Protein AF-E7A290-F1 (afdb_monomer_lite)

Radius of gyration: 22.21 Å; chains: 1; bounding box: 74×54×52 Å

Foldseek 3Di:
DDDDDDDDDDDDDDPPPPPPPVPFPPWWAAPVPDPLLVQQAEFEAAEAHGDPPLVDHGQWHPKGWDAQVLSVQLVVCRVVDPQWTWGDHPDSYIYIYRHNDDPVRVVCCCVPGNVNTMDTDGPVPDDDD

Sequence (129 aa):
MKLLTLSLALTTLVAAASTTAAAECDKPVAWDQVANKDATLWAFYSQPQGTDLRTVKPKYHECSVTNPAGKDSVFATFEGNKDFEFQPVQDGVLGANCIDCTPQMLGNYYLVKIDAYIECKMYEDTPIE

pLDDT: mean 81.92, std 19.01, range [36.72, 97.56]

Structure (mmCIF, N/CA/C/O backbone):
data_AF-E7A290-F1
#
_entry.id   AF-E7A290-F1
#
loop_
_atom_site.group_PDB
_atom_site.id
_atom_site.type_symbol
_atom_site.label_atom_id
_atom_site.label_alt_id
_atom_site.label_comp_id
_atom_site.label_asym_id
_atom_site.label_entity_id
_atom_site.label_seq_id
_atom_site.pdbx_PDB_ins_code
_atom_site.Cartn_x
_atom_site.Cartn_y
_atom_site.Cartn_z
_atom_site.occupancy
_atom_site.B_iso_or_equiv
_atom_site.auth_seq_id
_atom_site.auth_comp_id
_atom_site.auth_asym_id
_atom_site.auth_atom_id
_atom_site.pdbx_PDB_model_num
ATOM 1 N N . MET A 1 1 ? -61.601 -30.987 -38.194 1.00 36.72 1 MET A N 1
ATOM 2 C CA . MET A 1 1 ? -60.425 -30.902 -39.087 1.00 36.72 1 MET A CA 1
ATOM 3 C C . MET A 1 1 ? -59.426 -29.931 -38.474 1.00 36.72 1 MET A C 1
ATOM 5 O O . MET A 1 1 ? -59.843 -28.913 -37.945 1.00 36.72 1 MET A O 1
ATOM 9 N N . LYS A 1 2 ? -58.150 -30.330 -38.453 1.00 43.28 2 LYS A N 1
ATOM 10 C CA . LYS A 1 2 ? -56.982 -29.646 -37.867 1.00 43.28 2 LYS A CA 1
ATOM 11 C C . LYS A 1 2 ? -56.641 -28.347 -38.611 1.00 43.28 2 LYS A C 1
ATOM 13 O O . LYS A 1 2 ? -56.680 -28.386 -39.831 1.00 43.28 2 LYS A O 1
ATOM 18 N N . LEU A 1 3 ? -56.207 -27.304 -37.897 1.00 45.88 3 LEU A N 1
ATOM 19 C CA . LEU A 1 3 ? -55.268 -26.247 -38.335 1.00 45.88 3 LEU A CA 1
ATOM 20 C C . LEU A 1 3 ? -54.904 -25.430 -37.075 1.00 45.88 3 LEU A C 1
ATOM 22 O O . LEU A 1 3 ? -55.756 -24.770 -36.499 1.00 45.88 3 LEU A O 1
ATOM 26 N N . LEU A 1 4 ? -53.789 -25.758 -36.421 1.00 48.34 4 LEU A N 1
ATOM 27 C CA . LEU A 1 4 ? -52.436 -25.213 -36.626 1.00 48.34 4 LEU A CA 1
ATOM 28 C C . LEU A 1 4 ? -52.154 -24.028 -35.686 1.00 48.34 4 LEU A C 1
ATOM 30 O O . LEU A 1 4 ? -52.436 -22.870 -35.964 1.00 48.34 4 LEU A O 1
ATOM 34 N N . THR A 1 5 ? -51.589 -24.418 -34.547 1.00 54.09 5 THR A N 1
ATOM 35 C CA . THR A 1 5 ? -50.726 -23.683 -33.621 1.00 54.09 5 THR A CA 1
ATOM 36 C C . THR A 1 5 ? -49.760 -22.756 -34.356 1.00 54.09 5 THR A C 1
ATOM 38 O O . THR A 1 5 ? -49.074 -23.237 -35.249 1.00 54.09 5 THR A O 1
ATOM 41 N N . LEU A 1 6 ? -49.605 -21.500 -33.928 1.00 45.94 6 LEU A N 1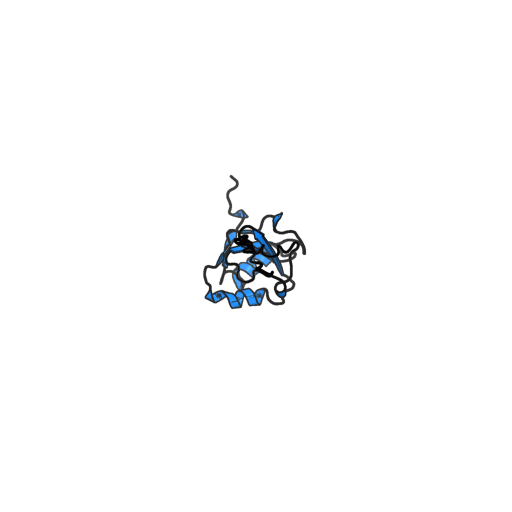
ATOM 42 C CA . LEU A 1 6 ? -48.311 -20.812 -34.005 1.00 45.94 6 LEU A CA 1
ATOM 43 C C . LEU A 1 6 ? -48.274 -19.635 -33.016 1.00 45.94 6 LEU A C 1
ATOM 45 O O . LEU A 1 6 ? -48.845 -18.571 -33.239 1.00 45.94 6 LEU A O 1
ATOM 49 N N . SER A 1 7 ? -47.602 -19.870 -31.894 1.00 48.94 7 SER A N 1
ATOM 50 C CA . SER A 1 7 ? -47.213 -18.862 -30.914 1.00 48.94 7 SER A CA 1
ATOM 51 C C . SER A 1 7 ? -45.938 -18.173 -31.404 1.00 48.94 7 SER A C 1
ATOM 53 O O . SER A 1 7 ? -44.939 -18.854 -31.626 1.00 48.94 7 SER A O 1
ATOM 55 N N . LEU A 1 8 ? -45.931 -16.844 -31.526 1.00 48.44 8 LEU A N 1
ATOM 56 C CA . LEU A 1 8 ? -44.692 -16.059 -31.548 1.00 48.44 8 LEU A CA 1
ATOM 57 C C . LEU A 1 8 ? -44.639 -15.203 -30.283 1.00 48.44 8 LEU A C 1
ATOM 59 O O . LEU A 1 8 ? -45.186 -14.105 -30.222 1.00 48.44 8 LEU A O 1
ATOM 63 N N . ALA A 1 9 ? -43.985 -15.746 -29.259 1.00 51.75 9 ALA A N 1
ATOM 64 C CA . ALA A 1 9 ? -43.481 -14.978 -28.134 1.00 51.75 9 ALA A CA 1
ATOM 65 C C . ALA A 1 9 ? -42.207 -14.258 -28.591 1.00 51.75 9 ALA A C 1
ATOM 67 O O . ALA A 1 9 ? -41.192 -14.900 -28.856 1.00 51.75 9 ALA A O 1
ATOM 68 N N . LEU A 1 10 ? -42.268 -12.932 -28.711 1.00 45.47 10 LEU A N 1
ATOM 69 C CA . LEU A 1 10 ? -41.095 -12.101 -28.954 1.00 45.47 10 LEU A CA 1
ATOM 70 C C . LEU A 1 10 ? -40.644 -11.514 -27.611 1.00 45.47 10 LEU A C 1
ATOM 72 O O . LEU A 1 10 ? -41.119 -10.474 -27.167 1.00 45.47 10 LEU A O 1
ATOM 76 N N . THR A 1 11 ? -39.761 -12.235 -26.928 1.00 51.12 11 THR A N 1
ATOM 77 C CA . THR A 1 11 ? -39.024 -11.760 -25.753 1.00 51.12 11 THR A CA 1
ATOM 78 C C . THR A 1 11 ? -37.892 -10.846 -26.208 1.00 51.12 11 THR A C 1
ATOM 80 O O . THR A 1 11 ? -36.877 -11.320 -26.718 1.00 51.12 11 THR A O 1
ATOM 83 N N . THR A 1 12 ? -38.036 -9.538 -26.014 1.00 52.75 12 THR A N 1
ATOM 84 C CA . THR A 1 12 ? -36.920 -8.593 -26.133 1.00 52.75 12 THR A CA 1
ATOM 85 C C . THR A 1 12 ? -36.211 -8.451 -24.791 1.00 52.75 12 THR A C 1
ATOM 87 O O . THR A 1 12 ? -36.746 -7.882 -23.845 1.00 52.75 12 THR A O 1
ATOM 90 N N . LEU A 1 13 ? -35.019 -9.050 -24.770 1.00 45.09 13 LEU A N 1
ATOM 91 C CA . LEU A 1 13 ? -33.853 -8.866 -23.910 1.00 45.09 13 LEU A CA 1
ATOM 92 C C . LEU A 1 13 ? -34.001 -7.886 -22.735 1.00 45.09 13 LEU A C 1
ATOM 94 O O . LEU A 1 13 ? -33.981 -6.668 -22.905 1.00 45.09 13 LEU A O 1
ATOM 98 N N . VAL A 1 14 ? -33.968 -8.438 -21.522 1.00 46.59 14 VAL A N 1
ATOM 99 C CA . VAL A 1 14 ? -33.446 -7.713 -20.363 1.00 46.59 14 VAL A CA 1
ATOM 100 C C . VAL A 1 14 ? -31.946 -7.565 -20.600 1.00 46.59 14 VAL A C 1
ATOM 102 O O . VAL A 1 14 ? -31.207 -8.549 -20.557 1.00 46.59 14 VAL A O 1
ATOM 105 N N . ALA A 1 15 ? -31.495 -6.347 -20.894 1.00 50.34 15 ALA A N 1
ATOM 106 C CA . ALA A 1 15 ? -30.090 -5.998 -20.775 1.00 50.34 15 ALA A CA 1
ATOM 107 C C . ALA A 1 15 ? -29.729 -6.094 -19.288 1.00 50.34 15 ALA A C 1
ATOM 109 O O . ALA A 1 15 ? -29.913 -5.150 -18.522 1.00 50.34 15 ALA A O 1
ATOM 110 N N . ALA A 1 16 ? -29.278 -7.272 -18.863 1.00 47.12 16 ALA A N 1
ATOM 111 C CA . ALA A 1 16 ? -28.580 -7.413 -17.605 1.00 47.12 16 ALA A CA 1
ATOM 112 C C . ALA A 1 16 ? -27.258 -6.664 -17.772 1.00 47.12 16 ALA A C 1
ATOM 114 O O . ALA A 1 16 ? -26.295 -7.191 -18.327 1.00 47.12 16 ALA A O 1
ATOM 115 N N . ALA A 1 17 ? -27.228 -5.406 -17.335 1.00 45.09 17 ALA A N 1
ATOM 116 C CA . ALA A 1 17 ? -25.985 -4.783 -16.932 1.00 45.09 17 ALA A CA 1
ATOM 117 C C . ALA A 1 17 ? -25.468 -5.625 -15.764 1.00 45.09 17 ALA A C 1
ATOM 119 O O . ALA A 1 17 ? -25.836 -5.418 -14.611 1.00 45.09 17 ALA A O 1
ATOM 120 N N . SER A 1 18 ? -24.679 -6.650 -16.076 1.00 43.38 18 SER A N 1
ATOM 121 C CA . SER A 1 18 ? -23.827 -7.303 -15.103 1.00 43.38 18 SER A CA 1
ATOM 122 C C . SER A 1 18 ? -22.780 -6.270 -14.713 1.00 43.38 18 SER A C 1
ATOM 124 O O . SER A 1 18 ? -21.685 -6.232 -15.268 1.00 43.38 18 SER A O 1
ATOM 126 N N . THR A 1 19 ? -23.143 -5.389 -13.783 1.00 40.59 19 THR A N 1
ATOM 127 C CA . THR A 1 19 ? -22.173 -4.789 -12.886 1.00 40.59 19 THR A CA 1
ATOM 128 C C . THR A 1 19 ? -21.547 -5.973 -12.173 1.00 40.59 19 THR A C 1
ATOM 130 O O . THR A 1 19 ? -22.119 -6.530 -11.236 1.00 40.59 19 THR A O 1
ATOM 133 N N . THR A 1 20 ? -20.415 -6.443 -12.680 1.00 41.88 20 THR A N 1
ATOM 134 C CA . THR A 1 20 ? -19.479 -7.209 -11.875 1.00 41.88 20 THR A CA 1
ATOM 135 C C . THR A 1 20 ? -19.064 -6.266 -10.758 1.00 41.88 20 THR A C 1
ATOM 137 O O . THR A 1 20 ? -18.108 -5.510 -10.905 1.00 41.88 20 THR A O 1
ATOM 140 N N . ALA A 1 21 ? -19.853 -6.233 -9.682 1.00 44.62 21 ALA A N 1
ATOM 141 C CA . ALA A 1 21 ? -19.374 -5.773 -8.401 1.00 44.62 21 ALA A CA 1
ATOM 142 C C . ALA A 1 21 ? -18.141 -6.636 -8.153 1.00 44.62 21 ALA A C 1
ATOM 144 O O . ALA A 1 21 ? -18.258 -7.855 -7.987 1.00 44.62 21 ALA A O 1
ATOM 145 N N . ALA A 1 22 ? -16.958 -6.031 -8.283 1.00 49.62 22 ALA A N 1
ATOM 146 C CA . ALA A 1 22 ? -15.751 -6.611 -7.734 1.00 49.62 22 ALA A CA 1
ATOM 147 C C . ALA A 1 22 ? -16.145 -7.044 -6.327 1.00 49.62 22 ALA A C 1
ATOM 149 O O . ALA A 1 22 ? -16.693 -6.219 -5.600 1.00 49.62 22 ALA A O 1
ATOM 150 N N . ALA A 1 23 ? -16.027 -8.337 -6.018 1.00 48.88 23 ALA A N 1
ATOM 151 C CA . ALA A 1 23 ? -16.396 -8.847 -4.711 1.00 48.88 23 ALA A CA 1
ATOM 152 C C . ALA A 1 23 ? -15.662 -7.981 -3.689 1.00 48.88 23 ALA A C 1
ATOM 154 O O . ALA A 1 23 ? -14.436 -8.054 -3.586 1.00 48.88 23 ALA A O 1
ATOM 155 N N . GLU A 1 24 ? -16.397 -7.077 -3.045 1.00 56.41 24 GLU A N 1
ATOM 156 C CA . GLU A 1 24 ? -15.843 -6.198 -2.037 1.00 56.41 24 GLU A CA 1
ATOM 157 C C . GLU A 1 24 ? -15.371 -7.147 -0.948 1.00 56.41 24 GLU A C 1
ATOM 159 O O . GLU A 1 24 ? -16.168 -7.857 -0.332 1.00 56.41 24 GLU A O 1
ATOM 164 N N . CYS A 1 25 ? -14.055 -7.280 -0.796 1.00 58.97 25 CYS A N 1
ATOM 165 C CA . CYS A 1 25 ? -13.525 -8.030 0.321 1.00 58.97 25 CYS A CA 1
ATOM 166 C C . CYS A 1 25 ? -13.982 -7.281 1.575 1.00 58.97 25 CYS A C 1
ATOM 168 O O . CYS A 1 25 ? -13.469 -6.206 1.889 1.00 58.97 25 CYS A O 1
ATOM 170 N N . ASP A 1 26 ? -14.973 -7.843 2.272 1.00 76.44 26 ASP A N 1
ATOM 171 C CA . ASP A 1 26 ? -15.531 -7.263 3.500 1.00 76.44 26 ASP A CA 1
ATOM 172 C C . ASP A 1 26 ? -14.461 -7.046 4.576 1.00 76.44 26 ASP A C 1
ATOM 174 O O . ASP A 1 26 ? -14.649 -6.250 5.494 1.00 76.44 26 ASP A O 1
ATOM 178 N N . LYS A 1 27 ? -13.338 -7.763 4.466 1.00 88.75 27 LYS A N 1
ATOM 179 C CA . LYS A 1 27 ? -12.166 -7.657 5.330 1.00 88.75 27 LYS A CA 1
ATOM 180 C C . LYS A 1 27 ? -10.895 -7.614 4.485 1.00 88.75 27 LYS A C 1
ATOM 182 O O . LYS A 1 27 ? -10.898 -8.188 3.393 1.00 88.75 27 LYS A O 1
ATOM 187 N N . PRO A 1 28 ? -9.808 -7.017 4.997 1.00 94.81 28 PRO A N 1
ATOM 188 C CA . PRO A 1 28 ? -8.495 -7.196 4.404 1.00 94.81 28 PRO A CA 1
ATOM 189 C C . PRO A 1 28 ? -8.119 -8.679 4.302 1.00 94.81 28 PRO A C 1
ATOM 191 O O . PRO A 1 28 ? -8.440 -9.482 5.183 1.00 94.81 28 PRO A O 1
ATOM 194 N N . VAL A 1 29 ? -7.450 -9.039 3.213 1.00 95.25 29 VAL A N 1
ATOM 195 C CA . VAL A 1 29 ? -7.043 -10.412 2.891 1.00 95.25 29 VAL A CA 1
ATOM 196 C C . VAL A 1 29 ? -5.563 -10.479 2.534 1.00 95.25 29 VAL A C 1
ATOM 198 O O . VAL A 1 29 ? -4.938 -9.465 2.228 1.00 95.25 29 VAL A O 1
ATOM 201 N N . ALA A 1 30 ? -4.988 -11.681 2.548 1.00 95.94 30 ALA A N 1
ATOM 202 C CA . ALA A 1 30 ? -3.622 -11.888 2.075 1.00 95.94 30 ALA A CA 1
ATOM 203 C C . ALA A 1 30 ? -3.508 -11.640 0.558 1.00 95.94 30 ALA A C 1
ATOM 205 O O . ALA A 1 30 ? -4.499 -11.697 -0.174 1.00 95.94 30 ALA A O 1
ATOM 206 N N . TRP A 1 31 ? -2.287 -11.389 0.073 1.00 95.50 31 TRP A N 1
ATOM 207 C CA . TRP A 1 31 ? -2.044 -11.072 -1.340 1.00 95.50 31 TRP A CA 1
ATOM 208 C C . TRP A 1 31 ? -2.620 -12.119 -2.297 1.00 95.50 31 TRP A C 1
ATOM 210 O O . TRP A 1 31 ? -3.243 -11.776 -3.295 1.00 95.50 31 TRP A O 1
ATOM 220 N N . ASP A 1 32 ? -2.458 -13.408 -2.008 1.00 93.88 32 ASP A N 1
ATOM 221 C CA . ASP A 1 32 ? -2.944 -14.500 -2.856 1.00 93.88 32 ASP A CA 1
ATOM 222 C C . ASP A 1 32 ? -4.472 -14.497 -3.042 1.00 93.88 32 ASP A C 1
ATOM 224 O O . ASP A 1 3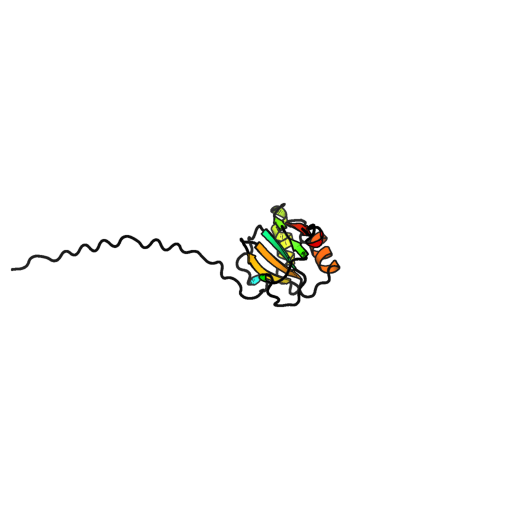2 ? -4.943 -14.928 -4.094 1.00 93.88 32 ASP A O 1
ATOM 228 N N . GLN A 1 33 ? -5.209 -13.925 -2.090 1.00 93.31 33 GLN A N 1
ATOM 229 C CA . GLN A 1 33 ? -6.669 -13.834 -2.052 1.00 93.31 33 GLN A CA 1
ATOM 230 C C . GLN A 1 33 ? -7.234 -12.541 -2.667 1.00 93.31 33 GLN A C 1
ATOM 232 O O . GLN A 1 33 ? -8.448 -12.432 -2.845 1.00 93.31 33 GLN A O 1
ATOM 237 N N . VAL A 1 34 ? -6.389 -11.565 -3.013 1.00 90.31 34 VAL A N 1
ATOM 238 C CA . VAL A 1 34 ? -6.824 -10.307 -3.641 1.00 90.31 34 VAL A CA 1
ATOM 239 C C . VAL A 1 34 ? -7.345 -10.548 -5.055 1.00 90.31 34 VAL A C 1
ATOM 241 O O . VAL A 1 34 ? -6.643 -11.108 -5.898 1.00 90.31 34 VAL A O 1
ATOM 244 N N . ALA A 1 35 ? -8.548 -10.043 -5.340 1.00 81.75 35 ALA A N 1
ATOM 245 C CA . ALA A 1 35 ? -9.149 -10.101 -6.673 1.00 81.75 35 ALA A CA 1
ATOM 246 C C . ALA A 1 35 ? -8.621 -9.018 -7.640 1.00 81.75 35 ALA A C 1
ATOM 248 O O . ALA A 1 35 ? -8.511 -9.281 -8.832 1.00 81.75 35 ALA A O 1
ATOM 249 N N . ASN A 1 36 ? -8.266 -7.825 -7.144 1.00 82.44 36 ASN A N 1
ATOM 250 C CA . ASN A 1 36 ? -7.869 -6.653 -7.947 1.00 82.44 36 ASN A CA 1
ATOM 251 C C . ASN A 1 36 ? -6.343 -6.414 -7.937 1.00 82.44 36 ASN A C 1
ATOM 253 O O . ASN A 1 36 ? -5.872 -5.343 -7.560 1.00 82.44 36 ASN A O 1
ATOM 257 N N . LYS A 1 37 ? -5.543 -7.435 -8.277 1.00 85.81 37 LYS A N 1
ATOM 258 C CA . LYS A 1 37 ? -4.064 -7.340 -8.256 1.00 85.81 37 LYS A CA 1
ATOM 259 C C . LYS A 1 37 ? -3.500 -6.420 -9.334 1.00 85.81 37 LYS A C 1
ATOM 261 O O . LYS A 1 37 ? -2.332 -6.070 -9.284 1.00 85.81 37 LYS A O 1
ATOM 266 N N . ASP A 1 38 ? -4.283 -6.072 -10.339 1.00 85.56 38 ASP A N 1
ATOM 267 C CA . ASP A 1 38 ? -3.920 -5.191 -11.445 1.00 85.56 38 ASP A CA 1
ATOM 268 C C . ASP A 1 38 ? -4.322 -3.727 -11.218 1.00 85.56 38 ASP A C 1
ATOM 270 O O . ASP A 1 38 ? -4.222 -2.921 -12.143 1.00 85.56 38 ASP A O 1
ATOM 274 N N . ALA A 1 39 ? -4.701 -3.367 -9.987 1.00 90.38 39 ALA A N 1
ATOM 275 C CA . ALA A 1 39 ? -4.991 -1.994 -9.598 1.00 90.38 39 ALA A CA 1
ATOM 276 C C . ALA A 1 39 ? -3.863 -1.027 -9.999 1.00 90.38 39 ALA A C 1
ATOM 278 O O . ALA A 1 39 ? -2.679 -1.249 -9.731 1.00 90.38 39 ALA A O 1
ATOM 279 N N . THR A 1 40 ? -4.244 0.087 -10.622 1.00 93.50 40 THR A N 1
ATOM 280 C CA . THR A 1 40 ? -3.329 1.179 -10.991 1.00 93.50 40 THR A CA 1
ATOM 281 C C . THR A 1 40 ? -3.325 2.315 -9.974 1.00 93.50 40 THR A C 1
ATOM 283 O O . THR A 1 40 ? -2.451 3.180 -10.035 1.00 93.50 40 THR A O 1
ATOM 286 N N . LEU A 1 41 ? -4.275 2.296 -9.037 1.00 95.25 41 LEU A N 1
ATOM 287 C CA . LEU A 1 41 ? -4.408 3.249 -7.945 1.00 95.25 41 LEU A CA 1
ATOM 288 C C . LEU A 1 41 ? -4.263 2.527 -6.610 1.00 95.25 41 LEU A C 1
ATOM 290 O O . LEU A 1 41 ? -4.802 1.434 -6.425 1.00 95.25 41 LEU A O 1
ATOM 294 N N . TRP A 1 42 ? -3.540 3.148 -5.685 1.00 95.81 42 TRP A N 1
ATOM 295 C CA . TRP A 1 42 ? -3.173 2.530 -4.4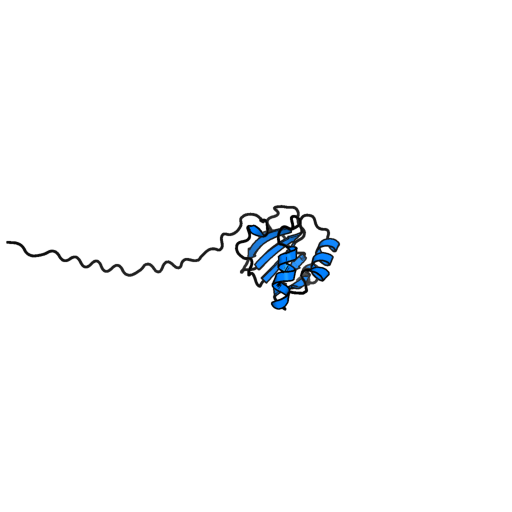15 1.00 95.81 42 TRP A CA 1
ATOM 296 C C . TRP A 1 42 ? -3.372 3.484 -3.233 1.00 95.81 42 TRP A C 1
ATOM 298 O O . TRP A 1 42 ? -3.467 4.705 -3.382 1.00 95.81 42 TRP A O 1
ATOM 308 N N . ALA A 1 43 ? -3.423 2.911 -2.038 1.00 95.56 43 ALA A N 1
ATOM 309 C CA . ALA A 1 43 ? -3.295 3.632 -0.781 1.00 95.56 43 ALA A CA 1
ATOM 310 C C . ALA A 1 43 ? -2.557 2.739 0.221 1.00 95.56 43 ALA A C 1
ATOM 312 O O . ALA A 1 43 ? -2.842 1.543 0.301 1.00 95.56 43 ALA A O 1
ATOM 313 N N . PHE A 1 44 ? -1.615 3.301 0.981 1.00 96.12 44 PHE A N 1
ATOM 314 C CA . PHE A 1 44 ? -0.828 2.526 1.945 1.00 96.12 44 PHE A CA 1
ATOM 315 C C . PHE A 1 44 ? -1.162 2.896 3.384 1.00 96.12 44 PHE A C 1
ATOM 317 O O . PHE A 1 44 ? -1.198 4.072 3.759 1.00 96.12 44 PHE A O 1
ATOM 324 N N . TYR A 1 45 ? -1.363 1.865 4.196 1.00 96.06 45 TYR A N 1
ATOM 325 C CA . TYR A 1 45 ? -1.815 1.940 5.578 1.00 96.06 45 TYR A CA 1
ATOM 326 C C . TYR A 1 45 ? -0.807 1.277 6.521 1.00 96.06 45 TYR A C 1
ATOM 328 O O . TYR A 1 45 ? 0.060 0.512 6.098 1.00 96.06 45 TYR A O 1
ATOM 336 N N . SER A 1 46 ? -0.928 1.609 7.804 1.00 96.25 46 SER A N 1
ATOM 337 C CA . SER A 1 46 ? -0.096 1.087 8.891 1.00 96.25 46 SER A CA 1
ATOM 338 C C . SER A 1 46 ? -0.975 0.840 10.117 1.00 96.25 46 SER A C 1
ATOM 340 O O . SER A 1 46 ? -0.923 1.582 11.096 1.00 96.25 46 SER A O 1
ATOM 342 N N . GLN A 1 47 ? -1.896 -0.109 9.992 1.00 96.38 47 GLN A N 1
ATOM 343 C CA . GLN A 1 47 ? -2.965 -0.384 10.952 1.00 96.38 47 GLN A CA 1
ATOM 344 C C . GLN A 1 47 ? -2.849 -1.810 11.503 1.00 96.38 47 GLN A C 1
ATOM 346 O O . GLN A 1 47 ? -2.225 -2.659 10.857 1.00 96.38 47 GLN A O 1
ATOM 351 N N . PRO A 1 48 ? -3.481 -2.111 12.651 1.00 97.06 48 PRO A N 1
ATOM 352 C CA . PRO A 1 48 ? -3.579 -3.479 13.143 1.00 97.06 48 PRO A CA 1
ATOM 353 C C . PRO A 1 48 ? -4.236 -4.419 12.138 1.00 97.06 48 PRO A C 1
ATOM 355 O O . PRO A 1 48 ? -5.076 -3.998 11.336 1.00 97.06 48 PRO A O 1
ATOM 358 N N . GLN A 1 49 ? -3.890 -5.701 12.224 1.00 96.75 49 GLN A N 1
ATOM 359 C CA . GLN A 1 49 ? -4.434 -6.730 11.343 1.00 96.75 49 GLN A CA 1
ATOM 360 C C . GLN A 1 49 ? -5.972 -6.744 11.345 1.00 96.75 49 GLN A C 1
ATOM 362 O O . GLN A 1 49 ? -6.611 -6.705 12.399 1.00 96.75 49 GLN A O 1
ATOM 367 N N . GLY A 1 50 ? -6.571 -6.864 10.162 1.00 95.38 50 GLY A N 1
ATOM 368 C CA . GLY A 1 50 ? -8.014 -6.948 9.960 1.00 95.38 50 GLY A CA 1
ATOM 369 C C . GLY A 1 50 ? -8.752 -5.615 10.088 1.00 95.38 50 GLY A C 1
ATOM 370 O O . GLY A 1 50 ? -9.984 -5.616 10.126 1.00 95.38 50 GLY A O 1
ATOM 371 N N . THR A 1 51 ? -8.035 -4.490 10.161 1.00 95.94 51 THR A N 1
ATOM 372 C CA . THR A 1 51 ? -8.649 -3.155 10.180 1.00 95.94 51 THR A CA 1
ATOM 373 C C . THR A 1 51 ? -9.363 -2.876 8.860 1.00 95.94 51 THR A C 1
ATOM 375 O O . THR A 1 51 ? -8.766 -3.001 7.798 1.00 95.94 51 THR A O 1
ATOM 378 N N . ASP A 1 52 ? -10.623 -2.435 8.911 1.00 95.25 52 ASP A N 1
ATOM 379 C CA . ASP A 1 52 ? -11.340 -2.003 7.706 1.00 95.25 52 ASP A CA 1
ATOM 380 C C . ASP A 1 52 ? -10.734 -0.699 7.160 1.00 95.25 52 ASP A C 1
ATOM 382 O O . ASP A 1 52 ? -10.968 0.396 7.690 1.00 95.25 52 ASP A O 1
ATOM 386 N N . LEU A 1 53 ? -9.957 -0.818 6.082 1.00 94.38 53 LEU A N 1
ATOM 387 C CA . LEU A 1 53 ? -9.176 0.264 5.480 1.00 94.38 53 LEU A CA 1
ATOM 388 C C . LEU A 1 53 ? -10.053 1.367 4.880 1.00 94.38 53 LEU A C 1
ATOM 390 O O . LEU A 1 53 ? -9.589 2.490 4.691 1.00 94.38 53 LEU A O 1
ATOM 394 N N . ARG A 1 54 ? -11.337 1.081 4.640 1.00 93.62 54 ARG A N 1
ATOM 395 C CA . ARG A 1 54 ? -12.331 2.060 4.173 1.00 93.62 54 ARG A CA 1
ATOM 396 C C . ARG A 1 54 ? -12.717 3.076 5.254 1.00 93.62 54 ARG A C 1
ATOM 398 O O . ARG A 1 54 ? -13.317 4.100 4.947 1.00 93.62 54 ARG A O 1
ATOM 405 N N . THR A 1 55 ? -12.402 2.791 6.519 1.00 93.31 55 THR A N 1
ATOM 406 C CA . THR A 1 55 ? -12.839 3.590 7.680 1.00 93.31 55 THR A CA 1
ATOM 407 C C . THR A 1 55 ? -11.724 4.421 8.315 1.00 93.31 55 THR A C 1
ATOM 409 O O . THR A 1 55 ? -11.967 5.195 9.241 1.00 93.31 55 THR A O 1
ATOM 412 N N . VAL A 1 56 ? -10.496 4.284 7.818 1.00 92.56 56 VAL A N 1
ATOM 413 C CA . VAL A 1 56 ? -9.292 4.906 8.376 1.00 92.56 56 VAL A CA 1
ATOM 414 C C . VAL A 1 56 ? -8.533 5.671 7.301 1.00 92.56 56 VAL A C 1
ATOM 416 O O . VAL A 1 56 ? -8.706 5.448 6.104 1.00 92.56 56 VAL A O 1
ATOM 419 N N . LYS A 1 57 ? -7.681 6.603 7.726 1.00 92.00 57 LYS A N 1
ATOM 420 C CA . LYS A 1 57 ? -6.872 7.407 6.808 1.00 92.00 57 LYS A CA 1
ATOM 421 C C . LYS A 1 57 ? -5.578 6.664 6.454 1.00 92.00 57 LYS A C 1
ATOM 423 O O . LYS A 1 57 ? -4.925 6.142 7.364 1.00 92.00 57 LYS A O 1
ATOM 428 N N . PRO A 1 58 ? -5.189 6.616 5.171 1.00 93.75 58 PRO A N 1
ATOM 429 C CA . PRO A 1 58 ? -3.904 6.055 4.779 1.00 93.75 58 PRO A CA 1
ATOM 430 C C . PRO A 1 58 ? -2.749 6.963 5.215 1.00 93.75 58 PRO A C 1
ATOM 432 O O . PRO A 1 58 ? -2.923 8.163 5.423 1.00 93.75 58 PRO A O 1
ATOM 435 N N . LYS A 1 59 ? -1.544 6.394 5.306 1.00 91.69 59 LYS A N 1
ATOM 436 C CA . LYS A 1 59 ? -0.306 7.171 5.459 1.00 91.69 59 LYS A CA 1
ATOM 437 C C . LYS A 1 59 ? 0.135 7.755 4.115 1.00 91.69 59 LYS A C 1
ATOM 439 O O . LYS A 1 59 ? 0.530 8.918 4.062 1.00 91.69 59 LYS A O 1
ATOM 444 N N . TYR A 1 60 ? 0.021 6.963 3.048 1.00 92.56 60 TYR A N 1
ATOM 445 C CA . TYR A 1 60 ? 0.279 7.381 1.670 1.00 92.56 60 TYR A CA 1
ATOM 446 C C . TYR A 1 60 ? -1.007 7.290 0.847 1.00 92.56 60 TYR A C 1
ATOM 448 O O . TYR A 1 60 ? -1.655 6.243 0.825 1.00 92.56 60 TYR A O 1
ATOM 456 N N . HIS A 1 61 ? -1.369 8.378 0.177 1.00 91.25 61 HIS A N 1
ATOM 457 C CA . HIS A 1 61 ? -2.587 8.513 -0.623 1.00 91.25 61 HIS A CA 1
ATOM 458 C C . HIS A 1 61 ? -2.267 9.074 -2.010 1.00 91.25 61 HIS A C 1
ATOM 460 O O . HIS A 1 61 ? -1.120 9.420 -2.298 1.00 91.25 61 HIS A O 1
ATOM 466 N N . GLU A 1 62 ? -3.293 9.144 -2.867 1.00 90.19 62 GLU A N 1
ATOM 467 C CA . GLU A 1 62 ? -3.145 9.558 -4.270 1.00 90.19 62 GLU A CA 1
ATOM 468 C C . GLU A 1 62 ? -2.034 8.772 -4.978 1.00 90.19 62 GLU A C 1
ATOM 470 O O . GLU A 1 62 ? -1.288 9.308 -5.796 1.00 90.19 62 GLU A O 1
ATOM 475 N N . CYS A 1 63 ? -1.900 7.490 -4.629 1.00 94.44 63 CYS A N 1
ATOM 476 C CA . CYS A 1 63 ? -0.856 6.667 -5.193 1.00 94.44 63 CYS A CA 1
ATOM 477 C C . CYS A 1 63 ? -1.261 6.177 -6.575 1.00 94.44 63 CYS A C 1
ATOM 479 O O . CYS A 1 63 ? -2.357 5.636 -6.750 1.00 94.44 63 CYS A O 1
ATOM 481 N N . SER A 1 64 ? -0.357 6.305 -7.538 1.00 95.75 64 SER A N 1
ATOM 482 C CA . SER A 1 64 ? -0.578 5.846 -8.905 1.00 95.75 64 SER A CA 1
ATOM 483 C C . SER A 1 64 ? 0.652 5.144 -9.460 1.00 95.75 64 SER A C 1
ATOM 485 O O . SER A 1 64 ? 1.786 5.420 -9.071 1.00 95.75 64 SER A O 1
ATOM 487 N N . VAL A 1 65 ? 0.418 4.205 -10.370 1.00 94.44 65 VAL A N 1
ATOM 488 C CA . VAL A 1 65 ? 1.492 3.520 -11.089 1.00 94.44 65 VAL A CA 1
ATOM 489 C C . VAL A 1 65 ? 2.171 4.493 -12.051 1.00 94.44 65 VAL A C 1
ATOM 491 O O . VAL A 1 65 ? 1.545 4.943 -13.011 1.00 94.44 65 VAL A O 1
ATOM 494 N N . THR A 1 66 ? 3.459 4.769 -11.840 1.00 93.44 66 THR A N 1
ATOM 495 C CA . THR A 1 66 ? 4.258 5.662 -12.703 1.00 93.44 66 THR A CA 1
ATOM 496 C C . THR A 1 66 ? 5.280 4.915 -13.552 1.00 93.44 66 THR A C 1
ATOM 498 O O . THR A 1 66 ? 5.636 5.380 -14.635 1.00 93.44 66 THR A O 1
ATOM 501 N N . ASN A 1 67 ? 5.700 3.718 -13.130 1.00 92.00 67 ASN A N 1
ATOM 502 C CA . ASN A 1 67 ? 6.683 2.914 -13.856 1.00 92.00 67 ASN A CA 1
ATOM 503 C C . ASN A 1 67 ? 6.275 1.434 -13.950 1.00 92.00 67 ASN A C 1
ATOM 505 O O . ASN A 1 67 ? 6.740 0.615 -13.157 1.00 92.00 67 ASN A O 1
ATOM 509 N N . PRO A 1 68 ? 5.465 1.040 -14.952 1.00 90.69 68 PRO A N 1
ATOM 510 C CA . PRO A 1 68 ? 4.968 -0.330 -15.098 1.00 90.69 68 PRO A CA 1
ATOM 511 C C . PRO A 1 68 ? 6.036 -1.434 -15.126 1.00 90.69 68 PRO A C 1
ATOM 513 O O . PRO A 1 68 ? 5.728 -2.574 -14.788 1.00 90.69 68 PRO A O 1
ATOM 516 N N . ALA A 1 69 ? 7.284 -1.115 -15.489 1.00 91.06 69 ALA A N 1
ATOM 517 C CA . ALA A 1 69 ? 8.388 -2.075 -15.494 1.00 91.06 69 ALA A CA 1
ATOM 518 C C . ALA A 1 69 ? 8.787 -2.555 -14.084 1.00 91.06 69 ALA A C 1
ATOM 520 O O . ALA A 1 69 ? 9.371 -3.627 -13.949 1.00 91.06 69 ALA A O 1
ATOM 521 N N . GLY A 1 70 ? 8.464 -1.792 -13.032 1.00 90.19 70 GLY A N 1
ATOM 522 C CA . GLY A 1 70 ? 8.740 -2.156 -11.639 1.00 90.19 70 GLY A CA 1
ATOM 523 C C . GLY A 1 70 ? 7.741 -3.143 -11.022 1.00 90.19 70 GLY A C 1
ATOM 524 O O . GLY A 1 70 ? 7.971 -3.609 -9.906 1.00 90.19 70 GLY A O 1
ATOM 525 N N . LYS A 1 71 ? 6.649 -3.473 -11.728 1.00 91.50 71 LYS A N 1
ATOM 526 C CA . LYS A 1 71 ? 5.505 -4.234 -11.196 1.00 91.50 71 LYS A CA 1
ATOM 527 C C . LYS A 1 71 ? 5.916 -5.528 -10.496 1.00 91.50 71 LYS A C 1
ATOM 529 O O . LYS A 1 71 ? 5.560 -5.731 -9.339 1.00 91.50 71 LYS A O 1
ATOM 534 N N . ASP A 1 72 ? 6.697 -6.368 -11.169 1.00 92.06 72 ASP A N 1
ATOM 535 C CA . ASP A 1 72 ? 7.065 -7.689 -10.651 1.00 92.06 72 ASP A CA 1
ATOM 536 C C . ASP A 1 72 ? 7.908 -7.587 -9.370 1.00 92.06 72 ASP A C 1
ATOM 538 O O . ASP A 1 72 ? 7.720 -8.363 -8.436 1.00 92.06 72 ASP A O 1
ATOM 542 N N . SER A 1 73 ? 8.790 -6.584 -9.278 1.00 90.81 73 SER A N 1
ATOM 543 C CA . SER A 1 73 ? 9.601 -6.341 -8.076 1.00 90.81 73 SER A CA 1
ATOM 544 C C . SER A 1 73 ? 8.740 -5.930 -6.880 1.00 90.81 73 SER A C 1
ATOM 546 O O . SER A 1 73 ? 8.992 -6.357 -5.751 1.00 90.81 73 SER A O 1
ATOM 548 N N . VAL A 1 74 ? 7.723 -5.099 -7.113 1.00 92.19 74 VAL A N 1
ATOM 549 C CA . VAL A 1 74 ? 6.803 -4.674 -6.052 1.00 92.19 74 VAL A CA 1
ATOM 550 C C . VAL A 1 74 ? 5.892 -5.823 -5.647 1.00 92.19 74 VAL A C 1
ATOM 552 O O . VAL A 1 74 ? 5.725 -6.080 -4.460 1.00 92.19 74 VAL A O 1
ATOM 555 N N . PHE A 1 75 ? 5.370 -6.586 -6.605 1.00 93.69 75 PHE A N 1
ATOM 556 C CA . PHE A 1 75 ? 4.479 -7.708 -6.306 1.00 93.69 75 PHE A CA 1
ATOM 557 C C . PHE A 1 75 ? 5.213 -8.819 -5.558 1.00 93.69 75 PHE A C 1
ATOM 559 O O . PHE A 1 75 ? 4.661 -9.367 -4.608 1.00 93.69 75 PHE A O 1
ATOM 566 N N . ALA A 1 76 ? 6.494 -9.051 -5.859 1.00 92.44 76 ALA A N 1
ATOM 567 C CA . ALA A 1 76 ? 7.349 -9.947 -5.083 1.00 92.44 76 ALA A CA 1
ATOM 568 C C . ALA A 1 76 ? 7.523 -9.517 -3.610 1.00 92.44 76 ALA A C 1
ATOM 570 O O . ALA A 1 76 ? 7.843 -10.348 -2.765 1.00 92.44 76 ALA A O 1
ATOM 571 N N . THR A 1 77 ? 7.307 -8.239 -3.274 1.00 91.88 77 THR A N 1
ATOM 572 C CA . THR A 1 77 ? 7.305 -7.764 -1.876 1.00 91.88 77 THR A CA 1
ATOM 573 C C . THR A 1 77 ? 6.030 -8.172 -1.133 1.00 91.88 77 THR A C 1
ATOM 575 O O . THR A 1 77 ? 6.056 -8.330 0.088 1.00 91.88 77 THR A O 1
ATOM 578 N N . PHE A 1 78 ? 4.926 -8.354 -1.858 1.00 94.12 78 PHE A N 1
ATOM 579 C CA . PHE A 1 78 ? 3.618 -8.723 -1.317 1.00 94.12 78 PHE A CA 1
ATOM 580 C C . PHE A 1 78 ? 3.379 -10.237 -1.333 1.00 94.12 78 PHE A C 1
ATOM 582 O O . PHE A 1 78 ? 2.736 -10.781 -0.436 1.00 94.12 78 PHE A O 1
ATOM 589 N N . GLU A 1 79 ? 3.910 -10.938 -2.332 1.00 94.25 79 GLU A N 1
ATOM 590 C CA . GLU A 1 79 ? 3.746 -12.380 -2.493 1.00 94.25 79 GLU A CA 1
ATOM 591 C C . GLU A 1 79 ? 4.301 -13.166 -1.299 1.00 94.25 79 GLU A C 1
ATOM 593 O O . GLU A 1 79 ? 5.500 -13.190 -1.031 1.00 94.25 79 GLU A O 1
ATOM 598 N N . GLY A 1 80 ? 3.403 -13.829 -0.563 1.00 89.56 80 GLY A N 1
ATOM 599 C CA . GLY A 1 80 ? 3.755 -14.636 0.609 1.00 89.56 80 GLY A CA 1
ATOM 600 C C . GLY A 1 80 ? 4.199 -13.829 1.834 1.00 89.56 80 GLY A C 1
ATOM 601 O O . GLY A 1 80 ? 4.545 -14.431 2.855 1.00 89.56 80 GLY A O 1
ATOM 602 N N . ASN A 1 81 ? 4.173 -12.497 1.764 1.00 93.62 81 ASN A N 1
ATOM 603 C CA . ASN A 1 81 ? 4.548 -11.635 2.872 1.00 93.62 81 ASN A CA 1
ATOM 604 C C . ASN A 1 81 ? 3.375 -11.471 3.846 1.00 93.62 81 ASN A C 1
ATOM 606 O O . ASN A 1 81 ? 2.338 -10.910 3.504 1.00 93.62 81 ASN A O 1
ATOM 610 N N . LYS A 1 82 ? 3.551 -11.971 5.072 1.00 94.94 82 LYS A N 1
ATOM 611 C CA . LYS A 1 82 ? 2.523 -11.947 6.125 1.00 94.94 82 LYS A CA 1
ATOM 612 C C . LYS A 1 82 ? 2.432 -10.612 6.855 1.00 94.94 82 LYS A C 1
ATOM 614 O O . LYS A 1 82 ? 1.504 -10.436 7.635 1.00 94.94 82 LYS A O 1
ATOM 619 N N . ASP A 1 83 ? 3.365 -9.703 6.595 1.00 95.12 83 ASP A N 1
ATOM 620 C CA . ASP A 1 83 ? 3.336 -8.348 7.141 1.00 95.12 83 ASP A CA 1
ATOM 621 C C . ASP A 1 83 ? 2.313 -7.473 6.406 1.00 95.12 83 ASP A C 1
ATOM 623 O O . ASP A 1 83 ? 2.069 -6.346 6.823 1.00 95.12 83 ASP A O 1
ATOM 627 N N . PHE A 1 84 ? 1.724 -7.966 5.308 1.00 97.31 84 PHE A N 1
ATOM 628 C CA . PHE A 1 84 ? 0.762 -7.220 4.510 1.00 97.31 84 PHE A CA 1
ATOM 629 C C . PHE A 1 84 ? -0.596 -7.910 4.393 1.00 97.31 84 PHE A C 1
ATOM 631 O O . PHE A 1 84 ? -0.704 -9.117 4.173 1.00 97.31 84 PHE A O 1
ATOM 638 N N . GLU A 1 85 ? -1.636 -7.088 4.445 1.00 97.19 85 GLU A N 1
ATOM 639 C CA . GLU A 1 85 ? -2.998 -7.429 4.044 1.00 97.19 85 GLU A CA 1
ATOM 640 C C . GLU A 1 85 ? -3.552 -6.351 3.109 1.00 97.19 85 GLU A C 1
ATOM 642 O O . GLU A 1 85 ? -3.063 -5.221 3.062 1.00 97.19 85 GLU A O 1
ATOM 647 N N . PHE A 1 86 ? -4.568 -6.706 2.336 1.00 96.75 86 PHE A N 1
ATOM 648 C CA . PHE A 1 86 ? -5.025 -5.909 1.211 1.00 96.75 86 PH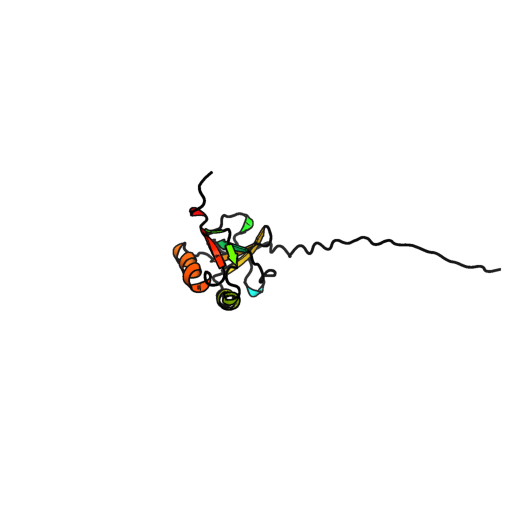E A CA 1
ATOM 649 C C . PHE A 1 86 ? -6.541 -5.852 1.171 1.00 96.75 86 PHE A C 1
ATOM 651 O O . PHE A 1 86 ? -7.216 -6.856 1.397 1.00 96.75 86 PHE A O 1
ATOM 658 N N . GLN A 1 87 ? -7.080 -4.690 0.830 1.00 95.44 87 GLN A N 1
ATOM 659 C CA . GLN A 1 87 ? -8.518 -4.495 0.714 1.00 95.44 87 GLN A CA 1
ATOM 660 C C . GLN A 1 87 ? -8.804 -3.537 -0.443 1.00 95.44 87 GLN A C 1
ATOM 662 O O . GLN A 1 87 ? -8.222 -2.451 -0.483 1.00 95.44 87 GLN A O 1
ATOM 667 N N . PRO A 1 88 ? -9.690 -3.888 -1.389 1.00 93.25 88 PRO A N 1
ATOM 668 C CA . PRO A 1 88 ? -10.267 -2.893 -2.282 1.00 93.25 88 PRO A CA 1
ATOM 669 C C . PRO A 1 88 ? -10.955 -1.816 -1.438 1.00 93.25 88 PRO A C 1
ATOM 671 O O . PRO A 1 88 ? -11.765 -2.149 -0.572 1.00 93.25 88 PRO A O 1
ATOM 674 N N . VAL A 1 89 ? -10.611 -0.547 -1.655 1.00 89.12 89 VAL A N 1
ATOM 675 C CA . VAL A 1 89 ? -11.230 0.563 -0.918 1.00 89.12 89 VAL A CA 1
ATOM 676 C C . VAL A 1 89 ? -12.322 1.219 -1.764 1.00 89.12 89 VAL A C 1
ATOM 678 O O . VAL A 1 89 ? -13.427 0.692 -1.816 1.00 89.12 89 VAL A O 1
ATOM 681 N N . GLN A 1 90 ? -12.039 2.312 -2.469 1.00 86.00 90 GLN A N 1
ATOM 682 C CA . GLN A 1 90 ? -12.996 3.025 -3.324 1.00 86.00 90 GLN A CA 1
ATOM 683 C C . GLN A 1 90 ? -12.419 3.239 -4.726 1.00 86.00 90 GLN A C 1
ATOM 685 O O . GLN A 1 90 ? -11.203 3.267 -4.882 1.00 86.00 90 GLN A O 1
ATOM 690 N N . ASP A 1 91 ? -13.277 3.397 -5.737 1.00 85.31 91 ASP A N 1
ATOM 691 C CA . ASP A 1 91 ? -12.906 3.839 -7.095 1.00 85.31 91 ASP A CA 1
ATOM 692 C C . ASP A 1 91 ? -11.743 3.061 -7.748 1.00 85.31 91 ASP A C 1
ATOM 694 O O . ASP A 1 91 ? -10.906 3.621 -8.454 1.00 85.31 91 ASP A O 1
ATOM 698 N N . GLY A 1 92 ? -11.669 1.747 -7.506 1.00 86.56 92 GLY A N 1
ATOM 699 C CA . GLY A 1 92 ? -10.612 0.889 -8.058 1.00 86.56 92 GLY A CA 1
ATOM 700 C C . GLY A 1 92 ? -9.254 1.006 -7.355 1.00 86.56 92 GLY A C 1
ATOM 701 O O . GLY A 1 92 ? -8.289 0.391 -7.808 1.00 86.56 92 GLY A O 1
ATOM 702 N N . VAL A 1 93 ? -9.178 1.743 -6.243 1.00 93.06 93 VAL A N 1
ATOM 703 C CA . VAL A 1 93 ? -7.993 1.829 -5.386 1.00 93.06 93 VAL A CA 1
ATOM 704 C C . VAL A 1 93 ? -7.826 0.529 -4.597 1.00 93.06 93 VAL A C 1
ATOM 706 O O . VAL A 1 93 ? -8.751 0.070 -3.919 1.00 93.06 93 VAL A O 1
ATOM 709 N N . LEU A 1 94 ? -6.625 -0.046 -4.642 1.00 95.38 94 LEU A N 1
ATOM 710 C CA . LEU A 1 94 ? -6.232 -1.139 -3.759 1.00 95.38 94 LEU A CA 1
ATOM 711 C C . LEU A 1 94 ? -5.515 -0.584 -2.523 1.00 95.38 94 LEU A C 1
ATOM 713 O O . LEU A 1 94 ? -4.463 0.048 -2.620 1.00 95.38 94 LEU A O 1
ATOM 717 N N . GLY A 1 95 ? -6.086 -0.829 -1.347 1.00 95.88 95 GLY A N 1
ATOM 718 C CA . GLY A 1 95 ? -5.431 -0.567 -0.075 1.00 95.88 95 GLY A CA 1
ATOM 719 C C . GLY A 1 95 ? -4.434 -1.674 0.252 1.00 95.88 95 GLY A C 1
ATOM 720 O O . GLY A 1 95 ? -4.806 -2.847 0.242 1.00 95.88 95 GLY A O 1
ATOM 721 N N . ALA A 1 96 ? -3.195 -1.306 0.567 1.00 96.75 96 ALA A N 1
ATOM 722 C CA . ALA A 1 96 ? -2.176 -2.196 1.114 1.00 96.75 96 ALA A CA 1
ATOM 723 C C . ALA A 1 96 ? -1.849 -1.764 2.549 1.00 96.75 96 ALA A C 1
ATOM 725 O O . ALA A 1 96 ? -1.392 -0.645 2.785 1.00 96.75 96 ALA A O 1
ATOM 726 N N . ASN A 1 97 ? -2.094 -2.639 3.517 1.00 97.56 97 ASN A N 1
ATOM 727 C CA . ASN A 1 97 ? -1.841 -2.384 4.928 1.00 97.56 97 ASN A CA 1
ATOM 728 C C . ASN A 1 97 ? -0.595 -3.132 5.387 1.00 97.56 97 ASN A C 1
ATOM 730 O O . ASN A 1 97 ? -0.564 -4.356 5.324 1.00 97.56 97 ASN A O 1
ATOM 734 N N . CYS A 1 98 ? 0.404 -2.392 5.865 1.00 97.19 98 CYS A N 1
ATOM 735 C CA . CYS A 1 98 ? 1.549 -2.938 6.584 1.00 97.19 98 CYS A CA 1
ATOM 736 C C . CYS A 1 98 ? 1.123 -3.149 8.042 1.00 97.19 98 CYS A C 1
ATOM 738 O O . CYS A 1 98 ? 0.971 -2.186 8.800 1.00 97.19 98 CYS A O 1
ATOM 740 N N . ILE A 1 99 ? 0.869 -4.402 8.408 1.00 97.19 99 ILE A N 1
ATOM 741 C CA . ILE A 1 99 ? 0.275 -4.800 9.683 1.00 97.19 99 ILE A CA 1
ATOM 742 C C . ILE A 1 99 ? 1.194 -4.390 10.831 1.00 97.19 99 ILE A C 1
ATOM 744 O O . ILE A 1 99 ? 2.357 -4.786 10.879 1.00 97.19 99 ILE A O 1
ATOM 748 N N . ASP A 1 100 ? 0.657 -3.592 11.757 1.00 92.50 100 ASP A N 1
ATOM 749 C CA . ASP A 1 100 ? 1.357 -3.129 12.965 1.00 92.50 100 ASP A CA 1
ATOM 750 C C . ASP A 1 100 ? 2.719 -2.454 12.691 1.00 92.50 100 ASP A C 1
ATOM 752 O O . ASP A 1 100 ? 3.579 -2.347 13.571 1.00 92.50 100 ASP A O 1
ATOM 756 N N . CYS A 1 101 ? 2.930 -1.962 11.468 1.00 93.56 101 CYS A N 1
ATOM 757 C CA . CYS A 1 101 ? 4.165 -1.291 11.105 1.00 93.56 101 CYS A CA 1
ATOM 758 C C . CYS A 1 101 ? 4.271 0.067 11.806 1.00 93.56 101 CYS A C 1
ATOM 760 O O . CYS A 1 101 ? 3.292 0.794 12.001 1.00 93.56 101 CYS A O 1
ATOM 762 N N . THR A 1 102 ? 5.496 0.450 12.158 1.00 91.94 102 THR A N 1
ATOM 763 C CA . THR A 1 102 ? 5.774 1.837 12.543 1.00 91.94 102 THR A CA 1
ATOM 764 C C . THR A 1 102 ? 5.800 2.729 11.297 1.00 91.94 102 THR A C 1
ATOM 766 O O . THR A 1 102 ? 6.071 2.239 10.194 1.00 91.94 102 THR A O 1
ATOM 769 N N . PRO A 1 103 ? 5.614 4.056 11.438 1.00 86.06 103 PRO A N 1
ATOM 770 C CA . PRO A 1 103 ? 5.769 4.982 10.317 1.00 86.06 103 PRO A CA 1
ATOM 771 C C . PRO A 1 103 ? 7.117 4.841 9.593 1.00 86.06 103 PRO A C 1
ATOM 773 O O . PRO A 1 103 ? 7.176 4.940 8.371 1.00 86.06 103 PRO A O 1
ATOM 776 N N . GLN A 1 104 ? 8.195 4.566 10.333 1.00 89.06 104 GLN A N 1
ATOM 777 C CA . GLN A 1 104 ? 9.530 4.360 9.769 1.00 89.06 104 GLN A CA 1
ATOM 778 C C . GLN A 1 104 ? 9.627 3.056 8.971 1.00 89.06 104 GLN A C 1
ATOM 780 O O . GLN A 1 104 ? 10.262 3.036 7.920 1.00 89.06 104 GLN A O 1
ATOM 785 N N . MET A 1 105 ? 8.996 1.976 9.440 1.00 93.06 105 MET A N 1
ATOM 786 C CA . MET A 1 105 ? 8.970 0.704 8.712 1.00 93.06 105 MET A CA 1
ATOM 787 C C . MET A 1 105 ? 8.221 0.836 7.390 1.00 93.06 105 MET A C 1
ATOM 789 O O . MET A 1 105 ? 8.748 0.427 6.356 1.00 93.06 105 MET A O 1
ATOM 793 N N . LEU A 1 106 ? 7.034 1.450 7.411 1.00 93.38 106 LEU A N 1
ATOM 794 C CA . LEU A 1 106 ? 6.268 1.673 6.188 1.00 93.38 106 LEU A CA 1
ATOM 795 C C . LEU A 1 106 ? 7.018 2.605 5.223 1.00 93.38 106 LEU A C 1
ATOM 797 O O . LEU A 1 106 ? 7.082 2.316 4.032 1.00 93.38 106 LEU A O 1
ATOM 801 N N . GLY A 1 107 ? 7.649 3.670 5.729 1.00 91.44 107 GLY A N 1
ATOM 802 C CA . GLY A 1 107 ? 8.480 4.553 4.907 1.00 91.44 107 GLY A CA 1
ATOM 803 C C . GLY A 1 107 ? 9.678 3.841 4.275 1.00 91.44 107 GLY A C 1
ATOM 804 O O . GLY A 1 107 ? 9.990 4.079 3.111 1.00 91.44 107 GLY A O 1
ATOM 805 N N . ASN A 1 108 ? 10.312 2.913 4.998 1.00 93.81 108 ASN A N 1
ATOM 806 C CA . ASN A 1 108 ? 11.380 2.090 4.440 1.00 93.81 108 ASN A CA 1
ATOM 807 C C . ASN A 1 108 ? 10.851 1.162 3.340 1.00 93.81 108 ASN A C 1
ATOM 809 O O . ASN A 1 108 ? 11.414 1.158 2.253 1.00 93.81 108 ASN A O 1
ATOM 813 N N . TYR A 1 109 ? 9.752 0.433 3.578 1.00 92.94 109 TYR A N 1
ATOM 814 C CA . TYR A 1 109 ? 9.106 -0.375 2.536 1.00 92.94 109 TYR A CA 1
ATOM 815 C C . TYR A 1 109 ? 8.802 0.457 1.290 1.00 92.94 109 TYR A C 1
ATOM 817 O O . TYR A 1 109 ? 9.109 0.023 0.181 1.00 92.94 109 TYR A O 1
ATOM 825 N N . TYR A 1 110 ? 8.264 1.662 1.479 1.00 92.69 110 TYR A N 1
ATOM 826 C CA . TYR A 1 110 ? 7.949 2.555 0.378 1.00 92.69 110 TYR A CA 1
ATOM 827 C C . TYR A 1 110 ? 9.190 2.863 -0.477 1.00 92.69 110 TYR A C 1
ATOM 829 O O . TYR A 1 110 ? 9.220 2.517 -1.655 1.00 92.69 110 TYR A O 1
ATOM 837 N N . LEU A 1 111 ? 10.243 3.399 0.144 1.00 91.31 111 LEU A N 1
ATOM 838 C CA . LEU A 1 111 ? 11.453 3.879 -0.540 1.00 91.31 111 LEU A CA 1
ATOM 839 C C . LEU A 1 111 ? 12.359 2.783 -1.118 1.00 91.31 111 LEU A C 1
ATOM 841 O O . LEU A 1 111 ? 13.204 3.069 -1.958 1.00 91.31 111 LEU A O 1
ATOM 845 N N . VAL A 1 112 ? 12.289 1.548 -0.609 1.00 91.62 112 VAL A N 1
ATOM 846 C CA . VAL A 1 112 ? 13.205 0.476 -1.050 1.00 91.62 112 VAL A CA 1
ATOM 847 C C . VAL A 1 112 ? 12.527 -0.630 -1.844 1.00 91.62 112 VAL A C 1
ATOM 849 O O . VAL A 1 112 ? 13.225 -1.452 -2.445 1.00 91.62 112 VAL A O 1
ATOM 852 N N . LYS A 1 113 ? 11.193 -0.711 -1.809 1.00 90.69 113 LYS A N 1
ATOM 853 C CA . LYS A 1 113 ? 10.442 -1.816 -2.417 1.00 90.69 113 LYS A CA 1
ATOM 854 C C . LYS A 1 113 ? 9.259 -1.394 -3.274 1.00 90.69 113 LYS A C 1
ATOM 856 O O . LYS A 1 113 ? 8.844 -2.219 -4.077 1.00 90.69 113 LYS A O 1
ATOM 861 N N . ILE A 1 114 ? 8.704 -0.192 -3.112 1.00 90.94 114 ILE A N 1
ATOM 862 C CA . ILE A 1 114 ? 7.410 0.178 -3.715 1.00 90.94 114 ILE A CA 1
ATOM 863 C C . ILE A 1 114 ? 7.552 1.337 -4.713 1.00 90.94 114 ILE A C 1
ATOM 865 O O . ILE A 1 114 ? 6.938 1.292 -5.783 1.00 90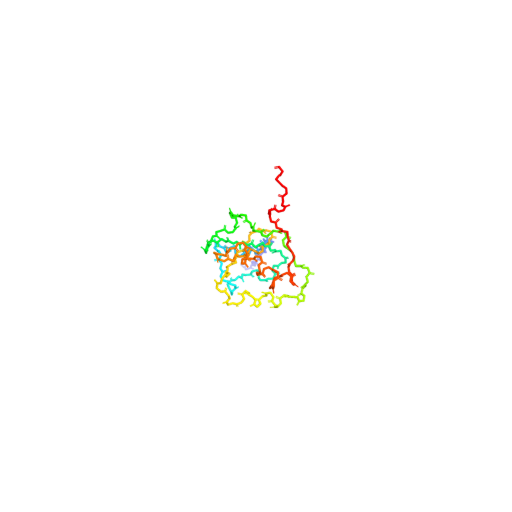.94 114 ILE A O 1
ATOM 869 N N . ASP A 1 115 ? 8.381 2.337 -4.406 1.00 90.06 115 ASP A N 1
ATOM 870 C CA . ASP A 1 115 ? 8.524 3.576 -5.187 1.00 90.06 115 ASP A CA 1
ATOM 871 C C . ASP A 1 115 ? 9.050 3.373 -6.620 1.00 90.06 115 ASP A C 1
ATOM 873 O O . ASP A 1 115 ? 8.829 4.201 -7.499 1.00 90.06 115 ASP A O 1
ATOM 877 N N . ALA A 1 116 ? 9.661 2.220 -6.900 1.00 87.62 116 ALA A N 1
ATOM 878 C CA . ALA A 1 116 ? 10.081 1.822 -8.241 1.00 87.62 116 ALA A CA 1
ATOM 879 C C . ALA A 1 116 ? 8.914 1.552 -9.220 1.00 87.62 116 ALA A C 1
ATOM 881 O O . ALA A 1 116 ? 9.160 1.438 -10.424 1.00 87.62 116 ALA A O 1
ATOM 882 N N . TYR A 1 117 ? 7.674 1.415 -8.728 1.00 91.50 117 TYR A N 1
ATOM 883 C CA . TYR A 1 117 ? 6.453 1.154 -9.515 1.00 91.50 117 TYR A CA 1
ATOM 884 C C . TYR A 1 117 ? 5.330 2.157 -9.217 1.00 91.50 117 TYR A C 1
ATOM 886 O O . TYR A 1 117 ? 4.604 2.531 -10.141 1.00 91.50 117 TYR A O 1
ATOM 894 N N . ILE A 1 118 ? 5.179 2.573 -7.953 1.00 94.12 118 ILE A N 1
ATOM 895 C CA . ILE A 1 118 ? 4.067 3.399 -7.462 1.00 94.12 118 ILE A CA 1
ATOM 896 C C . ILE A 1 118 ? 4.611 4.676 -6.825 1.00 94.12 118 ILE A C 1
ATOM 898 O O . ILE A 1 118 ? 5.365 4.606 -5.861 1.00 94.12 118 ILE A O 1
ATOM 902 N N . GLU A 1 119 ? 4.145 5.834 -7.287 1.00 94.44 119 GLU A N 1
ATOM 903 C CA . GLU A 1 119 ? 4.385 7.114 -6.615 1.00 94.44 119 GLU A CA 1
ATOM 904 C C . GLU A 1 119 ? 3.150 7.550 -5.833 1.00 94.44 119 GLU A C 1
ATOM 906 O O . GLU A 1 119 ? 2.026 7.416 -6.314 1.00 94.44 119 GLU A O 1
ATOM 911 N N . CYS A 1 120 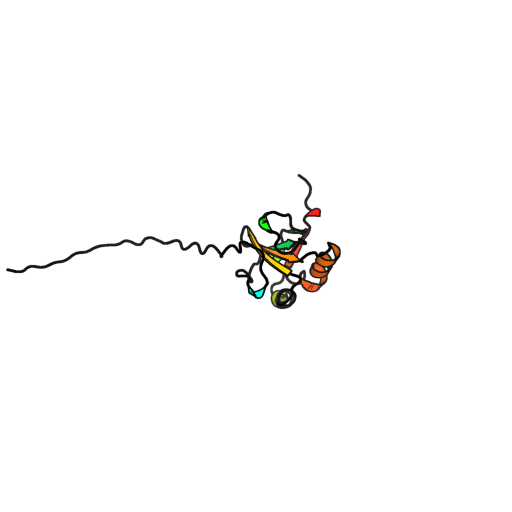? 3.370 8.101 -4.642 1.00 93.19 120 CYS A N 1
ATOM 912 C CA . CYS A 1 120 ? 2.350 8.538 -3.698 1.00 93.19 120 CYS A CA 1
ATOM 913 C C . CYS A 1 120 ? 2.615 9.948 -3.169 1.00 93.19 120 CYS A C 1
ATOM 915 O O . CYS A 1 120 ? 3.759 10.403 -3.108 1.00 93.19 120 CYS A O 1
ATOM 917 N N . LYS A 1 121 ? 1.564 10.575 -2.634 1.00 88.19 121 LYS A N 1
ATOM 918 C CA . LYS A 1 121 ? 1.676 11.688 -1.683 1.00 88.19 121 LYS A CA 1
ATOM 919 C C . LYS A 1 121 ? 1.544 11.175 -0.252 1.00 88.19 121 LYS A C 1
ATOM 921 O O . LYS A 1 121 ? 0.850 10.185 -0.006 1.00 88.19 121 LYS A O 1
ATOM 926 N N . MET A 1 122 ? 2.188 11.833 0.711 1.00 82.94 122 MET A N 1
ATOM 927 C CA . MET A 1 122 ? 1.910 11.545 2.118 1.00 82.94 122 MET A CA 1
ATOM 928 C C . MET A 1 122 ? 0.663 12.294 2.570 1.00 82.94 122 MET A C 1
ATOM 930 O O . MET A 1 122 ? 0.503 13.476 2.287 1.00 82.94 122 MET A O 1
ATOM 934 N N . TYR A 1 123 ? -0.190 11.630 3.346 1.00 76.31 123 TYR A N 1
ATOM 935 C CA . TYR A 1 123 ? -1.429 12.242 3.827 1.00 76.31 123 TYR A CA 1
ATOM 936 C C . TYR A 1 123 ? -1.166 13.451 4.738 1.00 76.31 123 TYR A C 1
ATOM 938 O O . TYR A 1 123 ? -1.904 14.429 4.700 1.00 76.31 123 TYR A O 1
ATOM 946 N N . GLU A 1 124 ? -0.082 13.418 5.518 1.00 71.31 124 GLU A N 1
ATOM 947 C CA . GLU A 1 124 ? 0.350 14.530 6.381 1.00 71.31 124 GLU A CA 1
ATOM 948 C C . GLU A 1 124 ? 0.814 15.773 5.604 1.00 71.31 124 GLU A C 1
ATOM 950 O O . GLU A 1 124 ? 0.843 16.857 6.182 1.00 71.31 124 GLU A O 1
ATOM 955 N N . ASP A 1 125 ? 1.110 15.640 4.307 1.00 58.56 125 ASP A N 1
ATOM 956 C CA . ASP A 1 125 ? 1.435 16.771 3.432 1.00 58.56 125 ASP A CA 1
ATOM 957 C C . ASP A 1 125 ? 0.170 17.442 2.863 1.00 58.56 125 ASP A C 1
ATOM 959 O O . ASP A 1 125 ? 0.263 18.447 2.156 1.00 58.56 125 ASP A O 1
ATOM 963 N N . THR A 1 126 ? -1.022 16.910 3.170 1.00 57.25 126 THR A N 1
ATOM 964 C CA . THR A 1 126 ? -2.296 17.532 2.795 1.00 57.25 126 THR A CA 1
ATOM 965 C C . THR A 1 126 ? -2.569 18.705 3.741 1.00 57.25 126 THR A C 1
ATOM 967 O O . THR A 1 126 ? -2.694 18.487 4.951 1.00 57.25 126 THR A O 1
ATOM 970 N N . PRO A 1 127 ? -2.677 19.951 3.241 1.00 47.50 127 PRO A N 1
ATOM 971 C CA . PRO A 1 127 ? -3.075 21.083 4.067 1.00 47.50 127 PRO A CA 1
ATOM 972 C C . PRO A 1 127 ? -4.420 20.801 4.743 1.00 47.50 127 PRO A C 1
ATOM 974 O O . PRO A 1 127 ? -5.330 20.256 4.119 1.00 47.50 127 PRO A O 1
ATOM 977 N N . ILE A 1 128 ? -4.551 21.169 6.017 1.00 54.03 128 ILE A N 1
ATOM 978 C CA . ILE A 1 128 ? -5.851 21.170 6.691 1.00 54.03 128 ILE A CA 1
ATOM 979 C C . ILE A 1 128 ? -6.638 22.346 6.100 1.00 54.03 128 ILE A C 1
ATOM 981 O O . ILE A 1 128 ? -6.294 23.496 6.377 1.00 54.03 128 ILE A O 1
ATOM 985 N N . GLU A 1 129 ? -7.625 22.056 5.253 1.00 45.62 129 GLU A N 1
ATOM 986 C CA . GLU A 1 129 ? -8.609 23.039 4.770 1.00 45.62 129 GLU A CA 1
ATOM 987 C C . GLU A 1 129 ? -9.671 23.358 5.833 1.00 45.62 129 GLU A C 1
ATOM 989 O O . GLU A 1 129 ? -10.120 22.421 6.539 1.00 45.62 129 GLU A O 1
#

Secondary structure (DSSP, 8-state):
-------------------------SS-B-GGG-S-TT-SEEEEE---TT--GGGS--SEEEEEES-GGGHHHHHHHHTT-TTEEEEE-STTEEEEEETT--HHHHHHHIIIIITTTEEEEEGGGS---

Organism: Sporisorium reilianum (strain SRZ2) (NCBI:txid999809)